Protein AF-A0A9W6FQH2-F1 (afdb_monomer)

Foldseek 3Di:
DDDDDDPDVDDDFDKDDDDPVVVVVLVVLLCVLVVVVQDLLDLVSLLVLLCVLLVVQVVDDPVPRDDCL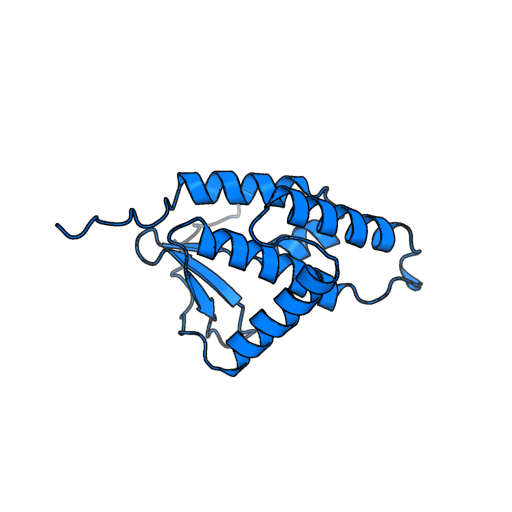SVLSSSLSSLLVNLVVFFQWDWIWGDDDPDIAIWTADPVVRDIDRSSVVSVVCSVVSHRSVVSVVVSVVRCVVTPHDPPPPDD

Mean predicted aligned error: 6.66 Å

Sequence (152 aa):
MPLFGNRSRSALPPLAELVEQEREWIDAHLDLVEGTGTDVADADQVRGLYEHWAGRWKRINPPERSDPRTRINALGVALGEHLVRCTSLEWRITTDEYRPELVVINPRSRTMLSPVQLVEQNWLAEKPGTFITEVVEVERARNPAKGRRGRP

Organism: NCBI:txid88374

InterPro domains:
  IPR024266 Domain of unknown function DUF3806 [PF12713] (64-129)

Structure (mmCIF, N/CA/C/O backbone):
data_AF-A0A9W6FQH2-F1
#
_entry.id   AF-A0A9W6FQH2-F1
#
loop_
_atom_site.group_PDB
_atom_site.id
_atom_site.type_symbol
_atom_site.label_atom_id
_atom_site.label_alt_id
_atom_site.label_comp_id
_atom_site.label_asym_id
_atom_site.label_entity_id
_atom_site.label_seq_id
_atom_site.pdbx_PDB_ins_code
_atom_site.Cartn_x
_atom_site.Cartn_y
_atom_site.Cartn_z
_atom_site.occupancy
_atom_site.B_iso_or_equiv
_atom_site.auth_seq_id
_atom_site.auth_comp_id
_atom_site.auth_asym_id
_atom_site.auth_atom_id
_atom_site.pdbx_PDB_model_num
ATOM 1 N N . MET A 1 1 ? 27.554 17.577 22.861 1.00 33.62 1 MET A N 1
ATOM 2 C CA . MET A 1 1 ? 26.268 18.306 22.885 1.00 33.62 1 MET A CA 1
ATOM 3 C C . MET A 1 1 ? 25.205 17.432 22.246 1.00 33.62 1 MET A C 1
ATOM 5 O O . MET A 1 1 ? 25.407 17.081 21.091 1.00 33.62 1 MET A O 1
ATOM 9 N N . PRO A 1 2 ? 24.118 17.048 22.932 1.00 35.09 2 PRO A N 1
ATOM 10 C CA . PRO A 1 2 ? 22.999 16.410 22.262 1.00 35.09 2 PRO A CA 1
ATOM 11 C C . PRO A 1 2 ? 21.971 17.482 21.882 1.00 35.09 2 PRO A C 1
ATOM 13 O O . PRO A 1 2 ? 21.280 18.037 22.731 1.00 35.09 2 PRO A O 1
ATOM 16 N N . LEU A 1 3 ? 21.895 17.785 20.589 1.00 42.38 3 LEU A N 1
ATOM 17 C CA . LEU A 1 3 ? 20.677 18.298 19.971 1.00 42.38 3 LEU A CA 1
ATOM 18 C C . LEU A 1 3 ? 19.829 17.066 19.675 1.00 42.38 3 LEU A C 1
ATOM 20 O O . LEU A 1 3 ? 20.344 16.163 19.038 1.00 42.38 3 LEU A O 1
ATOM 24 N N . PHE A 1 4 ? 18.619 16.990 20.219 1.00 44.34 4 PHE A N 1
ATOM 25 C CA . PHE A 1 4 ? 17.384 16.508 19.582 1.00 44.34 4 PHE A CA 1
ATOM 26 C C . PHE A 1 4 ? 16.336 16.423 20.688 1.00 44.34 4 PHE A C 1
ATOM 28 O O . PHE A 1 4 ? 16.260 15.469 21.463 1.00 44.34 4 PHE A O 1
ATOM 35 N N . GLY A 1 5 ? 15.583 17.516 20.791 1.00 34.38 5 GLY A N 1
ATOM 36 C CA . GLY A 1 5 ? 14.480 17.664 21.714 1.00 34.38 5 GLY A CA 1
ATOM 37 C C . GLY A 1 5 ? 13.376 16.649 21.444 1.00 34.38 5 GLY A C 1
ATOM 38 O O . GLY A 1 5 ? 13.096 16.278 20.307 1.00 34.38 5 GLY A O 1
ATOM 39 N N . ASN A 1 6 ? 12.772 16.215 22.545 1.00 33.16 6 ASN A N 1
ATOM 40 C CA . ASN A 1 6 ? 11.340 16.015 22.709 1.00 33.16 6 ASN A CA 1
ATOM 41 C C . ASN A 1 6 ? 10.569 15.756 21.401 1.00 33.16 6 ASN A C 1
ATOM 43 O O . ASN A 1 6 ? 10.039 16.674 20.775 1.00 33.16 6 ASN A O 1
ATOM 47 N N . ARG A 1 7 ? 10.428 14.477 21.030 1.00 40.62 7 ARG A N 1
ATOM 48 C CA . ARG A 1 7 ? 9.302 14.049 20.195 1.00 40.62 7 ARG A CA 1
ATOM 49 C C . ARG A 1 7 ? 8.029 14.274 21.010 1.00 40.62 7 ARG A C 1
ATOM 51 O O . ARG A 1 7 ? 7.564 13.372 21.705 1.00 40.62 7 ARG A O 1
ATOM 58 N N . SER A 1 8 ? 7.493 15.496 20.966 1.00 46.47 8 SER A N 1
ATOM 59 C CA . SER A 1 8 ? 6.090 15.745 21.284 1.00 46.47 8 SER A CA 1
ATOM 60 C C . SER A 1 8 ? 5.286 14.672 20.563 1.00 46.47 8 SER A C 1
ATOM 62 O O . SER A 1 8 ? 5.528 14.416 19.383 1.00 46.47 8 SER A O 1
ATOM 64 N N . ARG A 1 9 ? 4.384 13.996 21.282 1.00 47.72 9 ARG A N 1
ATOM 65 C CA . ARG A 1 9 ? 3.404 13.094 20.673 1.00 47.72 9 ARG A CA 1
ATOM 66 C C . ARG A 1 9 ? 2.621 13.942 19.679 1.00 47.72 9 ARG A C 1
ATOM 68 O O . ARG A 1 9 ? 1.709 14.649 20.100 1.00 47.72 9 ARG A O 1
ATOM 75 N N . SER A 1 10 ? 3.041 13.969 18.416 1.00 55.78 10 SER A N 1
ATOM 76 C CA . SER A 1 10 ? 2.355 14.769 17.413 1.00 55.78 10 SER A CA 1
ATOM 77 C C . SER A 1 10 ? 0.920 14.276 17.400 1.00 55.78 10 SER A C 1
ATOM 79 O O . SER A 1 10 ? 0.678 13.071 17.279 1.00 55.78 10 SER A O 1
ATOM 81 N N . ALA A 1 11 ? -0.026 15.185 17.625 1.00 69.75 11 ALA A N 1
ATOM 82 C CA . ALA A 1 11 ? -1.418 14.869 17.386 1.00 69.75 11 ALA A CA 1
ATOM 83 C C . ALA A 1 11 ? -1.529 14.348 15.946 1.00 69.75 11 ALA A C 1
ATOM 85 O O . ALA A 1 11 ? -0.790 14.798 15.065 1.00 69.75 11 ALA A O 1
ATOM 86 N N . LEU A 1 12 ? -2.402 13.361 15.730 1.00 74.06 12 LEU A N 1
ATOM 87 C CA . LEU A 1 12 ? -2.745 12.948 14.371 1.00 74.06 12 LEU A CA 1
ATOM 88 C C . LEU A 1 12 ? -3.170 14.201 13.591 1.00 74.06 12 LEU A C 1
ATOM 90 O O . LEU A 1 12 ? -3.859 15.042 14.184 1.00 74.06 12 LEU A O 1
ATOM 94 N N . PRO A 1 13 ? -2.766 14.341 12.316 1.00 83.19 13 PRO A N 1
ATOM 95 C CA . PRO A 1 13 ? -3.258 15.435 11.493 1.00 83.19 13 PRO A CA 1
ATOM 96 C C . PRO A 1 13 ? -4.793 15.390 11.444 1.00 83.19 13 PRO A C 1
ATOM 98 O O . PRO A 1 13 ? -5.380 14.327 11.675 1.00 83.19 13 PRO A O 1
ATOM 101 N N . PRO A 1 14 ? -5.465 16.513 11.159 1.00 87.75 14 PRO A N 1
ATOM 102 C CA . PRO A 1 14 ? -6.887 16.498 10.856 1.00 87.75 14 PRO A CA 1
ATOM 103 C C . PRO A 1 14 ? -7.188 15.494 9.732 1.00 87.75 14 PRO A C 1
ATOM 105 O O . PRO A 1 14 ? -6.464 15.429 8.736 1.00 87.75 14 PRO A O 1
ATOM 108 N N . LEU A 1 15 ? -8.227 14.679 9.929 1.00 91.12 15 LEU A N 1
ATOM 109 C CA . LEU A 1 15 ? -8.634 13.617 9.011 1.00 91.12 15 LEU A CA 1
ATOM 110 C C . LEU A 1 15 ? -10.072 13.845 8.563 1.00 91.12 15 LEU A C 1
ATOM 112 O O . LEU A 1 15 ? -10.927 14.185 9.383 1.00 91.12 15 LEU A O 1
ATOM 116 N N . ALA A 1 16 ? -10.338 13.573 7.291 1.00 92.69 16 ALA A N 1
ATOM 117 C CA . ALA A 1 16 ? -11.676 13.531 6.726 1.00 92.69 16 ALA A CA 1
ATOM 118 C C . ALA A 1 16 ? -12.001 12.142 6.166 1.00 92.69 16 ALA A C 1
ATOM 120 O O . ALA A 1 16 ? -11.118 11.337 5.851 1.00 92.69 16 ALA A O 1
ATOM 121 N N . GLU A 1 17 ? -13.300 11.867 6.071 1.00 95.00 17 GLU A N 1
ATOM 122 C CA . GLU A 1 17 ? -13.823 10.746 5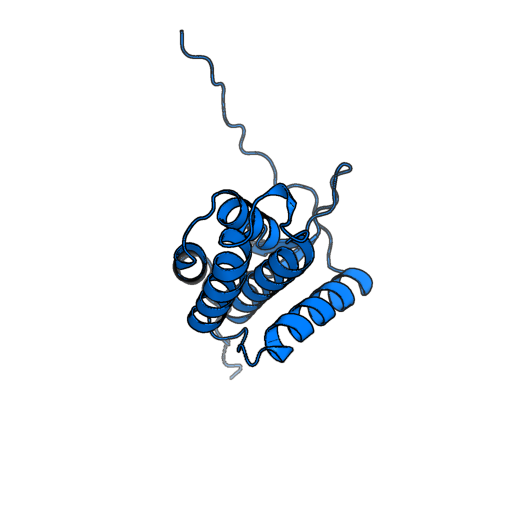.294 1.00 95.00 17 GLU A CA 1
ATOM 123 C C . GLU A 1 17 ? -13.507 10.940 3.806 1.00 95.00 17 GLU A C 1
ATOM 125 O O . GLU A 1 17 ? -13.407 12.072 3.334 1.00 95.00 17 GLU A O 1
ATOM 130 N N . LEU A 1 18 ? -13.384 9.833 3.070 1.00 95.62 18 LEU A N 1
ATOM 131 C CA . LEU A 1 18 ? -13.218 9.891 1.619 1.00 95.62 18 LEU A CA 1
ATOM 132 C C . LEU A 1 18 ? -14.505 10.368 0.945 1.00 95.62 18 LEU A C 1
ATOM 134 O O . LEU A 1 18 ? -15.576 9.787 1.193 1.00 95.62 18 LEU A O 1
ATOM 138 N N . VAL A 1 19 ? -14.382 11.355 0.057 1.00 95.06 19 VAL A N 1
ATOM 139 C CA . VAL A 1 19 ? -15.436 11.739 -0.882 1.00 95.06 19 VAL A CA 1
ATOM 140 C C . VAL A 1 19 ? -15.334 10.905 -2.162 1.00 95.06 19 VAL A C 1
ATOM 142 O O . VAL A 1 19 ? -14.460 10.048 -2.299 1.00 95.06 19 VAL A O 1
ATOM 145 N N . GLU A 1 20 ? -16.271 11.112 -3.088 1.00 96.38 20 GLU A N 1
ATOM 146 C CA . GLU A 1 20 ? -16.361 10.324 -4.324 1.00 96.38 20 GLU A CA 1
ATOM 147 C C . GLU A 1 20 ? -15.059 10.361 -5.129 1.00 96.38 20 GLU A C 1
ATOM 149 O O . GLU A 1 20 ? -14.564 9.326 -5.556 1.00 96.38 20 GLU A O 1
ATOM 154 N N . GLN A 1 21 ? -14.439 11.538 -5.235 1.00 94.38 21 GLN A N 1
ATOM 155 C CA . GLN A 1 21 ? -13.204 11.715 -5.990 1.00 94.38 21 GLN A CA 1
ATOM 156 C C . GLN A 1 21 ? -12.049 10.844 -5.468 1.00 94.38 21 GLN A C 1
ATOM 158 O O . GLN A 1 21 ? -11.309 10.276 -6.271 1.00 94.38 21 GLN A O 1
ATOM 163 N N . GLU A 1 22 ? -11.865 10.710 -4.147 1.00 95.75 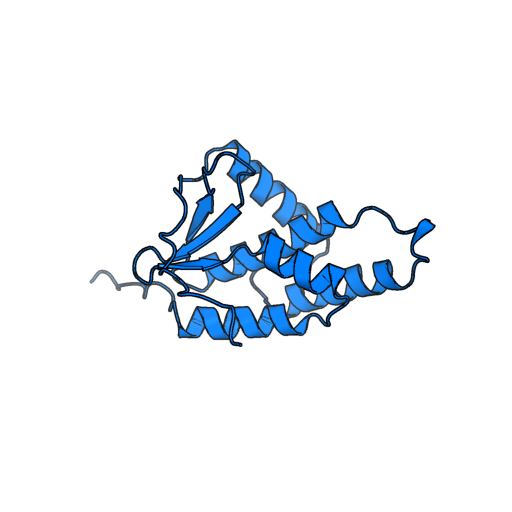22 GLU A N 1
ATOM 164 C CA . GLU A 1 22 ? -10.811 9.830 -3.626 1.00 95.75 22 GLU A CA 1
ATOM 165 C C . GLU A 1 22 ? -11.145 8.352 -3.821 1.00 95.75 22 GLU A C 1
ATOM 167 O O . GLU A 1 22 ? -10.232 7.548 -3.999 1.00 95.75 22 GLU A O 1
ATOM 172 N N . ARG A 1 23 ? -12.432 7.987 -3.799 1.00 97.81 23 ARG A N 1
ATOM 173 C CA . ARG A 1 23 ? -12.875 6.608 -4.055 1.00 97.81 23 ARG A CA 1
ATOM 174 C C . ARG A 1 23 ? -12.631 6.223 -5.506 1.00 97.81 23 ARG A C 1
ATOM 176 O O . ARG A 1 23 ? -11.954 5.233 -5.741 1.00 97.81 23 ARG A O 1
ATOM 183 N N . GLU A 1 24 ? -13.050 7.061 -6.450 1.00 97.81 24 GLU A N 1
ATOM 184 C CA . GLU A 1 24 ? -12.770 6.877 -7.879 1.00 97.81 24 GLU A CA 1
ATOM 185 C C . GLU A 1 24 ? -11.261 6.790 -8.149 1.00 97.81 24 GLU A C 1
ATOM 187 O O . GLU A 1 24 ? -10.805 5.980 -8.957 1.00 97.81 24 GLU A O 1
ATOM 192 N N . TRP A 1 25 ? -10.458 7.602 -7.453 1.00 96.94 25 TRP A N 1
ATOM 193 C CA . TRP A 1 25 ? -9.003 7.544 -7.570 1.00 96.94 25 TRP A CA 1
ATOM 194 C C . TRP A 1 25 ? -8.426 6.228 -7.035 1.00 96.94 25 TRP A C 1
ATOM 196 O O . TRP A 1 25 ? -7.524 5.674 -7.666 1.00 96.94 25 TRP A O 1
ATOM 206 N N . ILE A 1 26 ? -8.926 5.722 -5.901 1.00 98.31 26 ILE A N 1
ATOM 207 C CA . ILE A 1 26 ? -8.556 4.404 -5.363 1.00 98.31 26 ILE A CA 1
ATOM 208 C C . ILE A 1 26 ? -8.934 3.312 -6.365 1.00 98.31 26 ILE A C 1
ATOM 210 O O . ILE A 1 26 ? -8.063 2.533 -6.751 1.00 98.31 26 ILE A O 1
ATOM 214 N N . ASP A 1 27 ? -10.178 3.300 -6.836 1.00 98.44 27 ASP A N 1
ATOM 215 C CA . ASP A 1 27 ? -10.700 2.280 -7.748 1.00 98.44 27 ASP A CA 1
ATOM 216 C C . ASP A 1 27 ? -9.893 2.239 -9.051 1.00 98.44 27 ASP A C 1
ATOM 218 O O . ASP A 1 27 ? -9.411 1.181 -9.449 1.00 98.44 27 ASP A O 1
ATOM 222 N N . ALA A 1 28 ? -9.591 3.398 -9.646 1.00 98.38 28 ALA A N 1
ATOM 223 C CA . ALA A 1 28 ? -8.762 3.471 -10.850 1.00 98.38 28 ALA A CA 1
ATOM 224 C C . ALA A 1 28 ? -7.346 2.893 -10.650 1.00 98.38 28 ALA A C 1
ATOM 226 O O . ALA A 1 28 ? -6.754 2.338 -11.576 1.00 98.38 28 ALA A O 1
ATOM 227 N N . HIS A 1 29 ? -6.769 3.026 -9.453 1.00 98.69 29 HIS A N 1
ATOM 228 C CA . HIS A 1 29 ? -5.456 2.458 -9.139 1.00 98.69 29 HIS A CA 1
ATOM 229 C C . HIS A 1 29 ? -5.523 0.961 -8.818 1.00 98.69 29 HIS A C 1
ATOM 231 O O . HIS A 1 29 ? -4.578 0.240 -9.147 1.00 98.69 29 HIS A O 1
ATOM 237 N N . LEU A 1 30 ? -6.620 0.491 -8.220 1.00 98.69 30 LEU A N 1
ATOM 238 C CA . LEU A 1 30 ? -6.885 -0.936 -8.042 1.00 98.69 30 LEU A CA 1
ATOM 239 C C . LEU A 1 30 ? -7.068 -1.624 -9.397 1.00 98.69 30 LEU A C 1
ATOM 241 O O . LEU A 1 30 ? -6.397 -2.624 -9.641 1.00 98.69 30 LEU A O 1
ATOM 245 N N . ASP A 1 31 ? -7.829 -1.029 -10.317 1.00 98.50 31 ASP A N 1
ATOM 246 C CA . ASP A 1 31 ? -8.010 -1.530 -11.686 1.00 98.50 31 ASP A CA 1
ATOM 247 C C . ASP A 1 31 ? -6.671 -1.692 -12.425 1.00 98.50 31 ASP A C 1
ATOM 249 O O . ASP A 1 31 ? -6.454 -2.668 -13.146 1.00 98.50 31 ASP A O 1
ATOM 253 N N . LEU A 1 32 ? -5.725 -0.762 -12.227 1.00 98.25 32 LEU A N 1
ATOM 254 C CA . LEU A 1 32 ? -4.377 -0.871 -12.799 1.00 98.25 32 LEU A CA 1
ATOM 255 C C . LEU A 1 32 ? -3.601 -2.078 -12.259 1.00 98.25 32 LEU A C 1
ATOM 257 O O . LEU A 1 32 ? -2.825 -2.681 -13.002 1.00 98.25 32 LEU A O 1
ATOM 261 N N . VAL A 1 33 ? -3.765 -2.409 -10.976 1.00 98.62 33 VAL A N 1
ATOM 262 C CA . VAL A 1 33 ? -3.112 -3.565 -10.348 1.00 98.62 33 VAL A CA 1
ATOM 263 C C . VAL A 1 33 ? -3.793 -4.857 -10.781 1.00 98.62 33 VAL A C 1
ATOM 265 O O . VAL A 1 33 ? -3.119 -5.769 -11.265 1.00 98.62 33 VAL A O 1
ATOM 268 N N . GLU A 1 34 ? -5.116 -4.924 -10.688 1.00 97.88 34 GLU A N 1
ATOM 269 C CA . GLU A 1 34 ? -5.911 -6.097 -11.060 1.00 97.88 34 GLU A CA 1
ATOM 270 C C . GLU A 1 34 ? -5.802 -6.404 -12.561 1.00 97.88 34 GLU A C 1
ATOM 272 O O . GLU A 1 34 ? -5.702 -7.567 -12.952 1.00 97.88 34 GLU A O 1
ATOM 277 N N . GLY A 1 35 ? -5.666 -5.379 -13.410 1.00 98.12 35 GLY A N 1
ATOM 278 C CA . GLY A 1 35 ? -5.381 -5.522 -14.840 1.00 98.12 35 GLY A CA 1
ATOM 279 C C . GLY A 1 35 ? -4.051 -6.221 -15.161 1.00 98.12 35 GLY A C 1
ATOM 280 O O . GLY A 1 35 ? -3.841 -6.650 -16.296 1.00 98.12 35 GLY A O 1
ATOM 281 N N . THR A 1 36 ? -3.156 -6.388 -14.178 1.00 97.94 36 THR A N 1
ATOM 282 C CA . THR A 1 36 ? -1.946 -7.222 -14.312 1.00 97.94 36 THR A CA 1
ATOM 283 C C . THR A 1 36 ? -2.160 -8.693 -13.953 1.00 97.94 36 THR A C 1
ATOM 285 O O . THR A 1 36 ? -1.229 -9.488 -14.085 1.00 97.94 36 THR A O 1
ATOM 288 N N . GLY A 1 37 ? -3.362 -9.061 -13.500 1.00 98.31 37 GLY A N 1
ATOM 289 C CA . GLY A 1 37 ? -3.678 -10.376 -12.941 1.00 98.31 37 GLY A CA 1
ATOM 290 C C . GLY A 1 37 ? -3.239 -10.554 -11.483 1.00 98.31 37 GLY A C 1
ATOM 291 O O . GLY A 1 37 ? -3.222 -11.681 -11.000 1.00 98.31 37 GLY A O 1
ATOM 292 N N . THR A 1 38 ? -2.863 -9.468 -10.800 1.00 98.56 38 THR A N 1
ATOM 293 C CA . THR A 1 38 ? -2.470 -9.471 -9.383 1.00 98.56 38 THR A CA 1
ATOM 294 C C . THR A 1 38 ? -3.711 -9.400 -8.498 1.00 98.56 38 THR A C 1
ATOM 296 O O . THR A 1 38 ? -4.478 -8.445 -8.605 1.00 98.56 38 THR A O 1
ATOM 299 N N . ASP A 1 39 ? -3.886 -10.363 -7.591 1.00 98.25 39 ASP A N 1
ATOM 300 C CA . ASP A 1 39 ? -4.928 -10.307 -6.562 1.00 98.25 39 ASP A CA 1
ATOM 301 C C . ASP A 1 39 ? -4.501 -9.394 -5.401 1.00 98.25 39 ASP A C 1
ATOM 303 O O . ASP A 1 39 ? -3.572 -9.694 -4.651 1.00 98.25 39 ASP A O 1
ATOM 307 N N . VAL A 1 40 ? -5.214 -8.281 -5.214 1.00 97.81 40 VAL A N 1
ATOM 308 C CA . VAL A 1 40 ? -4.975 -7.324 -4.120 1.00 97.81 40 VAL A CA 1
ATOM 309 C C . VAL A 1 40 ? -5.231 -7.951 -2.740 1.00 97.81 40 VAL A C 1
ATOM 311 O O . VAL A 1 40 ? -4.660 -7.524 -1.734 1.00 97.81 40 VAL A O 1
ATOM 314 N N . ALA A 1 41 ? -6.050 -9.002 -2.651 1.00 97.19 41 ALA A N 1
ATOM 315 C CA . ALA A 1 41 ? -6.263 -9.740 -1.408 1.00 97.19 41 ALA A CA 1
ATOM 316 C C . ALA A 1 41 ? -5.079 -10.651 -1.021 1.00 97.19 41 ALA A C 1
ATOM 318 O O . ALA A 1 41 ? -5.088 -11.198 0.084 1.00 97.19 41 ALA A O 1
ATOM 319 N N . ASP A 1 42 ? -4.044 -10.761 -1.859 1.00 98.19 42 ASP A N 1
ATOM 320 C CA . ASP A 1 42 ? -2.842 -11.561 -1.626 1.00 98.19 42 ASP A CA 1
ATOM 321 C C . ASP A 1 42 ? -1.587 -10.669 -1.538 1.00 98.19 42 ASP A C 1
ATOM 323 O O . ASP A 1 42 ? -1.078 -10.138 -2.528 1.00 98.19 42 ASP A O 1
ATOM 327 N N . ALA A 1 43 ? -1.054 -10.510 -0.322 1.00 98.19 43 ALA A N 1
ATOM 328 C CA . ALA A 1 43 ? 0.107 -9.658 -0.072 1.00 98.19 43 ALA A CA 1
ATOM 329 C C . ALA A 1 43 ? 1.382 -10.146 -0.785 1.00 98.19 43 ALA A C 1
ATOM 331 O O . ALA A 1 43 ? 2.223 -9.322 -1.157 1.00 98.19 43 ALA A O 1
ATOM 332 N N . ASP A 1 44 ? 1.536 -11.456 -1.008 1.00 98.62 44 ASP A N 1
ATOM 333 C CA . ASP A 1 44 ? 2.683 -11.999 -1.736 1.00 98.62 44 ASP A CA 1
ATOM 334 C C . ASP A 1 44 ? 2.611 -11.642 -3.228 1.00 98.62 44 ASP A C 1
ATOM 336 O O . ASP A 1 44 ? 3.646 -11.364 -3.842 1.00 98.62 44 ASP A O 1
ATOM 340 N N . GLN A 1 45 ? 1.408 -11.573 -3.806 1.00 98.75 45 GLN A N 1
ATOM 341 C CA . GLN A 1 45 ? 1.225 -11.122 -5.189 1.00 98.75 45 GLN A CA 1
ATOM 342 C C . GLN A 1 45 ? 1.477 -9.620 -5.338 1.00 98.75 45 GLN A C 1
ATOM 344 O O . GLN A 1 45 ? 2.196 -9.213 -6.253 1.00 98.75 45 GLN A O 1
ATOM 349 N N . VAL A 1 46 ? 0.992 -8.794 -4.402 1.00 98.75 46 VAL A N 1
ATOM 350 C CA . VAL A 1 46 ? 1.306 -7.352 -4.381 1.00 98.75 46 VAL A CA 1
ATOM 351 C C . VAL A 1 46 ? 2.819 -7.125 -4.239 1.00 98.75 46 VAL A C 1
ATOM 353 O O . VAL A 1 46 ? 3.391 -6.296 -4.956 1.00 98.75 46 VAL A O 1
ATOM 356 N N . ARG A 1 47 ? 3.504 -7.908 -3.388 1.00 98.75 47 ARG A N 1
ATOM 357 C CA . ARG A 1 47 ? 4.975 -7.915 -3.308 1.00 98.75 47 ARG A CA 1
ATOM 358 C C . ARG A 1 47 ? 5.610 -8.273 -4.650 1.00 98.75 47 ARG A C 1
ATOM 360 O O . ARG A 1 47 ? 6.510 -7.565 -5.102 1.00 98.75 47 ARG A O 1
ATOM 367 N N . GLY A 1 48 ? 5.156 -9.352 -5.284 1.00 98.75 48 GLY A N 1
ATOM 368 C CA . GLY A 1 48 ? 5.668 -9.801 -6.578 1.00 98.75 48 GLY A CA 1
ATOM 369 C C . GLY A 1 48 ? 5.530 -8.732 -7.666 1.00 98.75 48 GLY A C 1
ATOM 370 O O . GLY A 1 48 ? 6.469 -8.504 -8.435 1.00 98.75 48 GLY A O 1
ATOM 371 N N . LEU A 1 49 ? 4.405 -8.011 -7.687 1.00 98.75 49 LEU A N 1
ATOM 372 C CA . LEU A 1 49 ? 4.185 -6.902 -8.612 1.00 98.75 49 LEU A CA 1
ATOM 373 C C . LEU A 1 49 ? 5.139 -5.730 -8.346 1.00 98.75 49 LEU A C 1
ATOM 375 O O . LEU A 1 49 ? 5.738 -5.209 -9.292 1.00 98.75 49 LEU A O 1
ATOM 379 N N . TYR A 1 50 ? 5.338 -5.352 -7.076 1.00 98.81 50 TYR A N 1
ATOM 380 C CA . TYR A 1 50 ? 6.336 -4.346 -6.695 1.00 98.81 50 TYR A CA 1
ATOM 381 C C . TYR A 1 50 ? 7.725 -4.738 -7.203 1.00 98.81 50 TYR A C 1
ATOM 383 O O . TYR A 1 50 ? 8.381 -3.949 -7.884 1.00 98.81 50 TYR A O 1
ATOM 391 N N . GLU A 1 51 ? 8.165 -5.969 -6.938 1.00 98.62 51 GLU A N 1
ATOM 392 C CA . GLU A 1 51 ? 9.488 -6.444 -7.351 1.00 98.62 51 GLU A CA 1
ATOM 393 C C . GLU A 1 51 ? 9.641 -6.469 -8.871 1.00 98.62 51 GLU A C 1
ATOM 395 O O . GLU A 1 51 ? 10.691 -6.088 -9.401 1.00 98.62 51 GLU A O 1
ATOM 400 N N . HIS A 1 52 ? 8.584 -6.853 -9.588 1.00 98.38 52 HIS A N 1
ATOM 401 C CA . HIS A 1 52 ? 8.567 -6.832 -11.042 1.00 98.38 52 HIS A CA 1
ATOM 402 C C . HIS A 1 52 ? 8.711 -5.406 -11.589 1.00 98.38 52 HIS A C 1
ATOM 404 O O . HIS A 1 52 ? 9.608 -5.133 -12.396 1.00 98.38 52 HIS A O 1
ATOM 410 N N . TRP A 1 53 ? 7.856 -4.479 -11.155 1.00 98.25 53 TRP A N 1
ATOM 411 C CA . TRP A 1 53 ? 7.856 -3.105 -11.652 1.00 98.25 53 TRP A CA 1
ATOM 412 C C . TRP A 1 53 ? 9.107 -2.330 -11.229 1.00 98.25 53 TRP A C 1
ATOM 414 O O . TRP A 1 53 ? 9.769 -1.744 -12.092 1.00 98.25 53 TRP A O 1
ATOM 424 N N . ALA A 1 54 ? 9.482 -2.371 -9.947 1.00 97.44 54 ALA A N 1
ATOM 425 C CA . ALA A 1 54 ? 10.691 -1.719 -9.439 1.00 97.44 54 ALA A CA 1
ATOM 426 C C . ALA A 1 54 ? 11.946 -2.329 -10.077 1.00 97.44 54 ALA A C 1
ATOM 428 O O . ALA A 1 54 ? 12.865 -1.617 -10.488 1.00 97.44 54 ALA A O 1
ATOM 429 N N . GLY A 1 55 ? 11.960 -3.655 -10.248 1.00 96.56 55 GLY A N 1
ATOM 430 C CA . GLY A 1 55 ? 13.040 -4.387 -10.897 1.00 96.56 55 GLY A CA 1
ATOM 431 C C . GLY A 1 55 ? 13.248 -4.003 -12.360 1.00 96.56 55 GLY A C 1
ATOM 432 O O . GLY A 1 55 ? 14.393 -3.931 -12.805 1.00 96.56 55 GLY A O 1
ATOM 433 N N . ARG A 1 56 ? 12.176 -3.733 -13.116 1.00 95.88 56 ARG A N 1
ATOM 434 C CA . ARG A 1 56 ? 12.281 -3.211 -14.489 1.00 95.88 56 ARG A CA 1
ATOM 435 C C . ARG A 1 56 ? 12.727 -1.756 -14.510 1.00 95.88 56 ARG A C 1
ATOM 437 O O . ARG A 1 56 ? 13.588 -1.409 -15.311 1.00 95.88 56 ARG A O 1
ATOM 444 N N . TRP A 1 57 ? 12.172 -0.930 -13.628 1.00 95.50 57 TRP A N 1
ATOM 445 C CA . TRP A 1 57 ? 12.479 0.496 -13.562 1.00 95.50 57 TRP A CA 1
ATOM 446 C C . TRP A 1 57 ? 13.951 0.760 -13.220 1.00 95.50 57 TRP A C 1
ATOM 448 O O . TRP A 1 57 ? 14.606 1.541 -13.906 1.00 95.50 57 TRP A O 1
ATOM 458 N N . LYS A 1 58 ? 14.516 0.045 -12.237 1.00 93.00 58 LYS A N 1
ATOM 459 C CA . LYS A 1 58 ? 15.913 0.243 -11.810 1.00 93.00 58 LYS A CA 1
ATOM 460 C C . LYS A 1 58 ? 16.959 -0.155 -12.858 1.00 93.00 58 LYS A C 1
ATOM 462 O O . LYS A 1 58 ? 18.066 0.372 -12.839 1.00 93.00 58 LYS A O 1
ATOM 467 N N . ARG A 1 59 ? 16.613 -1.064 -13.780 1.00 94.19 59 ARG A N 1
ATOM 468 C CA . ARG A 1 59 ? 17.499 -1.487 -14.883 1.00 94.19 59 ARG A CA 1
ATOM 469 C C . ARG A 1 59 ? 17.649 -0.427 -15.974 1.00 94.19 59 ARG A C 1
ATOM 471 O O . ARG A 1 59 ? 18.560 -0.541 -16.784 1.00 94.19 59 ARG A O 1
ATOM 478 N N . ILE A 1 60 ? 16.760 0.564 -16.016 1.00 92.81 60 ILE A N 1
ATOM 479 C CA . ILE A 1 60 ? 16.847 1.685 -16.954 1.00 92.81 60 ILE A CA 1
ATOM 480 C C . ILE A 1 60 ? 17.827 2.715 -16.383 1.00 92.81 60 ILE A C 1
ATOM 482 O O . ILE A 1 60 ? 17.821 2.981 -15.176 1.00 92.81 60 ILE A O 1
ATOM 486 N N . ASN A 1 61 ? 18.661 3.307 -17.239 1.00 90.12 61 ASN A N 1
ATOM 487 C CA . ASN A 1 61 ? 19.589 4.361 -16.831 1.00 90.12 61 ASN A CA 1
ATOM 488 C C . ASN A 1 61 ? 18.821 5.559 -16.248 1.00 90.12 61 ASN A C 1
ATOM 490 O O . ASN A 1 61 ? 17.811 5.948 -16.833 1.00 90.12 61 ASN A O 1
ATOM 494 N N . PRO A 1 62 ? 19.275 6.188 -15.143 1.00 88.56 62 PRO A N 1
ATOM 495 C CA . PRO A 1 62 ? 18.516 7.245 -14.468 1.00 88.56 62 PRO A CA 1
ATOM 496 C C . PRO A 1 62 ? 17.964 8.368 -15.370 1.00 88.56 62 PRO A C 1
ATOM 498 O O . PRO A 1 62 ? 16.801 8.716 -15.180 1.00 88.56 62 PRO A O 1
ATOM 501 N N . PRO A 1 63 ? 18.700 8.888 -16.377 1.00 90.44 63 PRO A N 1
ATOM 502 C CA . PRO A 1 63 ? 18.185 9.925 -17.283 1.00 90.44 63 PRO A CA 1
ATOM 503 C C . PRO A 1 63 ? 17.028 9.474 -18.191 1.00 90.44 63 PRO A C 1
ATOM 505 O O . PRO A 1 63 ? 16.288 10.309 -18.698 1.00 90.44 63 PRO A O 1
ATOM 508 N N . GLU A 1 64 ? 16.880 8.167 -18.408 1.00 92.19 64 GLU A N 1
ATOM 509 C CA . GLU A 1 64 ? 15.886 7.557 -19.305 1.00 92.19 64 GLU A CA 1
ATOM 510 C C . GLU A 1 64 ? 14.716 6.924 -18.531 1.00 92.19 64 GLU A C 1
ATOM 512 O O . GLU A 1 64 ? 13.765 6.411 -19.127 1.00 92.19 64 GLU A O 1
ATOM 517 N N . ARG A 1 65 ? 14.774 6.920 -17.192 1.00 92.06 65 ARG A N 1
ATOM 518 C CA . ARG A 1 65 ? 13.730 6.337 -16.345 1.00 92.06 65 ARG A CA 1
ATOM 519 C C . ARG A 1 65 ? 12.431 7.130 -16.505 1.00 92.06 65 ARG A C 1
ATOM 521 O O . ARG A 1 65 ? 12.376 8.324 -16.234 1.00 92.06 65 ARG A O 1
ATOM 528 N N . SER A 1 66 ? 11.352 6.435 -16.866 1.00 92.12 66 SER A N 1
ATOM 529 C CA . SER A 1 66 ? 9.992 6.990 -16.797 1.00 92.12 66 SER A CA 1
ATOM 530 C C . SER A 1 66 ? 9.646 7.401 -15.359 1.00 92.12 66 SER A C 1
ATOM 532 O O . SER A 1 66 ? 10.034 6.671 -14.439 1.00 92.12 66 SER A O 1
ATOM 534 N N . ASP A 1 67 ? 8.837 8.449 -15.168 1.00 94.81 67 ASP A N 1
ATOM 535 C CA . ASP A 1 67 ? 8.247 8.790 -13.859 1.00 94.81 67 ASP A CA 1
ATOM 536 C C . ASP A 1 67 ? 7.548 7.543 -13.256 1.00 94.81 67 ASP A C 1
ATOM 538 O O . ASP A 1 67 ? 6.635 6.990 -13.882 1.00 94.81 67 ASP A O 1
ATOM 542 N N . PRO A 1 68 ? 7.988 7.028 -12.088 1.00 96.50 68 PRO A N 1
ATOM 543 C CA . PRO A 1 68 ? 7.401 5.838 -11.479 1.00 96.50 68 PRO A CA 1
ATOM 544 C C . PRO A 1 68 ? 6.089 6.116 -10.733 1.00 96.50 68 PRO A C 1
ATOM 546 O O . PRO A 1 68 ? 5.452 5.165 -10.280 1.00 96.50 68 PRO A O 1
ATOM 549 N N . ARG A 1 69 ? 5.670 7.379 -10.594 1.00 96.69 69 ARG A N 1
ATOM 550 C CA . ARG A 1 69 ? 4.607 7.801 -9.673 1.00 96.69 69 ARG A CA 1
ATOM 551 C C . ARG A 1 69 ? 3.287 7.053 -9.828 1.00 96.69 69 ARG A C 1
ATOM 553 O O . ARG A 1 69 ? 2.742 6.609 -8.828 1.00 96.69 69 ARG A O 1
ATOM 560 N N . THR A 1 70 ? 2.802 6.822 -11.049 1.00 97.56 70 THR A N 1
ATOM 561 C CA . THR A 1 70 ? 1.568 6.037 -11.259 1.00 97.56 70 THR A CA 1
ATOM 562 C C . THR A 1 70 ? 1.693 4.611 -10.711 1.00 97.56 70 THR A C 1
ATOM 564 O O . THR A 1 70 ? 0.760 4.105 -10.097 1.00 97.56 70 THR A O 1
ATOM 567 N N . ARG A 1 71 ? 2.859 3.969 -10.874 1.00 98.19 71 ARG A N 1
ATOM 568 C CA . ARG A 1 71 ? 3.110 2.609 -10.363 1.00 98.19 71 ARG A CA 1
ATOM 569 C C . ARG A 1 71 ? 3.222 2.595 -8.841 1.00 98.19 71 ARG A C 1
ATOM 571 O O . ARG A 1 71 ? 2.679 1.702 -8.203 1.00 98.19 71 ARG A O 1
ATOM 578 N N . ILE A 1 72 ? 3.904 3.591 -8.273 1.00 98.50 72 ILE A N 1
ATOM 579 C CA . ILE A 1 72 ? 4.035 3.774 -6.821 1.00 98.50 72 ILE A CA 1
ATOM 580 C C . ILE A 1 72 ? 2.657 3.971 -6.184 1.00 98.50 72 ILE A C 1
ATOM 582 O O . ILE A 1 72 ? 2.332 3.278 -5.223 1.00 98.50 72 ILE A O 1
ATOM 586 N N . ASN A 1 73 ? 1.831 4.850 -6.754 1.00 98.50 73 ASN A N 1
ATOM 587 C CA . ASN A 1 73 ? 0.470 5.086 -6.282 1.00 98.50 73 ASN A CA 1
ATOM 588 C C . ASN A 1 73 ? -0.366 3.804 -6.345 1.00 98.50 73 ASN A C 1
ATOM 590 O O . ASN A 1 73 ? -0.993 3.450 -5.355 1.00 98.50 73 ASN A O 1
ATOM 594 N N . ALA A 1 74 ? -0.316 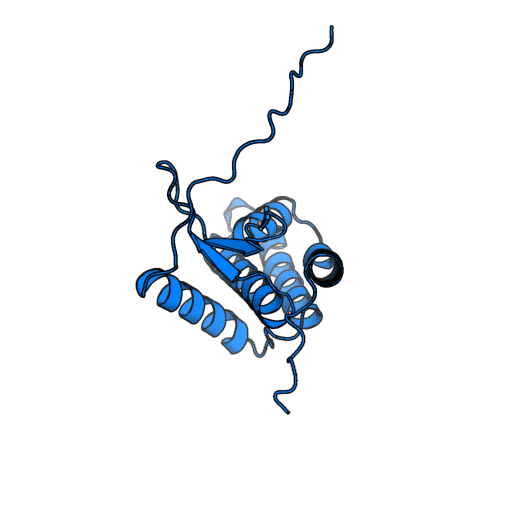3.076 -7.465 1.00 98.75 74 ALA A N 1
ATOM 595 C CA . ALA A 1 74 ? -1.072 1.838 -7.648 1.00 98.75 74 ALA A CA 1
ATOM 596 C C . ALA A 1 74 ? -0.695 0.761 -6.618 1.00 98.75 74 ALA A C 1
ATOM 598 O O . ALA A 1 74 ? -1.562 0.170 -5.979 1.00 98.75 74 ALA A O 1
ATOM 599 N N . LEU A 1 75 ? 0.604 0.564 -6.383 1.00 98.81 75 LEU A N 1
ATOM 600 C CA . LEU A 1 75 ? 1.102 -0.369 -5.369 1.00 98.81 75 LEU A CA 1
ATOM 601 C C . LEU A 1 75 ? 0.765 0.078 -3.942 1.00 98.81 75 LEU A C 1
ATOM 603 O O . LEU A 1 75 ? 0.425 -0.753 -3.104 1.00 98.81 75 LEU A O 1
ATOM 607 N N . GLY A 1 76 ? 0.840 1.380 -3.664 1.00 98.69 76 GLY A N 1
ATOM 608 C CA . GLY A 1 76 ? 0.432 1.946 -2.381 1.00 98.69 76 GLY A CA 1
ATOM 609 C C . GLY A 1 76 ? -1.052 1.726 -2.105 1.00 98.69 76 GLY A C 1
ATOM 610 O O . GLY A 1 76 ? -1.415 1.274 -1.022 1.00 98.69 76 GLY A O 1
ATOM 611 N N . VAL A 1 77 ? -1.905 1.977 -3.097 1.00 98.75 77 VAL A N 1
ATOM 612 C CA . VAL A 1 77 ? -3.347 1.727 -3.011 1.00 98.75 77 VAL A CA 1
ATOM 613 C C . VAL A 1 77 ? -3.636 0.244 -2.802 1.00 98.75 77 VAL A C 1
ATOM 615 O O . VAL A 1 77 ? -4.368 -0.086 -1.875 1.00 98.75 77 VAL A O 1
ATOM 618 N N . ALA A 1 78 ? -3.011 -0.654 -3.568 1.00 98.81 78 ALA A N 1
ATOM 619 C CA . ALA A 1 78 ? -3.184 -2.095 -3.381 1.00 98.81 78 ALA A CA 1
ATOM 620 C C . ALA A 1 78 ? -2.757 -2.561 -1.979 1.00 98.81 78 ALA A C 1
ATOM 622 O O . ALA A 1 78 ? -3.474 -3.323 -1.333 1.00 98.81 78 ALA A O 1
ATOM 623 N N . LEU A 1 79 ? -1.631 -2.060 -1.461 1.00 98.81 79 LEU A N 1
ATOM 624 C CA . LEU A 1 79 ? -1.205 -2.343 -0.090 1.00 98.81 79 LEU A CA 1
ATOM 625 C C . LEU A 1 79 ? -2.228 -1.837 0.940 1.00 98.81 79 LEU A C 1
ATOM 627 O O . LEU A 1 79 ? -2.591 -2.564 1.865 1.00 98.81 79 LEU A O 1
ATOM 631 N N . GLY A 1 80 ? -2.696 -0.597 0.796 1.00 98.44 80 GLY A N 1
ATOM 632 C CA . GLY A 1 80 ? -3.690 -0.021 1.700 1.00 98.44 80 GLY A CA 1
ATOM 633 C C . GLY A 1 80 ? -5.024 -0.767 1.662 1.00 98.44 80 GLY A C 1
ATOM 634 O O . GLY A 1 80 ? -5.596 -1.051 2.712 1.00 98.44 80 GLY A O 1
ATOM 635 N N . GLU A 1 81 ? -5.476 -1.164 0.477 1.00 98.56 81 GLU A N 1
ATOM 636 C CA . GLU A 1 81 ? -6.710 -1.923 0.293 1.00 98.56 81 GLU A CA 1
ATOM 637 C C . GLU A 1 81 ? -6.601 -3.324 0.902 1.00 98.56 81 GLU A C 1
ATOM 639 O O . GLU A 1 81 ? -7.493 -3.755 1.636 1.00 98.56 81 GLU A O 1
ATOM 644 N N . HIS A 1 82 ? -5.470 -4.010 0.702 1.00 98.44 82 HIS A N 1
ATOM 645 C CA . HIS A 1 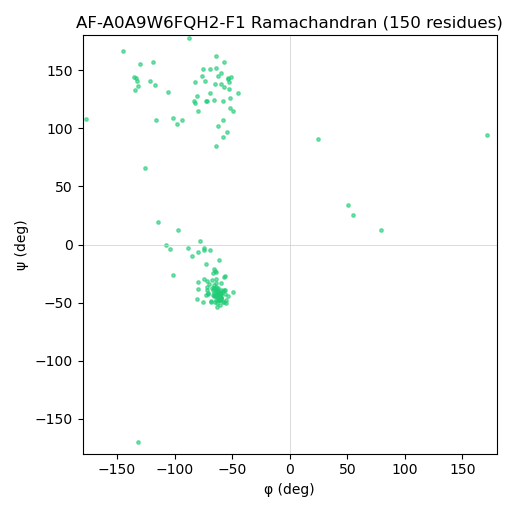82 ? -5.189 -5.276 1.376 1.00 98.44 82 HIS A CA 1
ATOM 646 C C . HIS A 1 82 ? -5.289 -5.137 2.903 1.00 98.44 82 HIS A C 1
ATOM 648 O O . HIS A 1 82 ? -5.942 -5.945 3.570 1.00 98.44 82 HIS A O 1
ATOM 654 N N . LEU A 1 83 ? -4.664 -4.093 3.461 1.00 97.81 83 LEU A N 1
ATOM 655 C CA . LEU A 1 83 ? -4.695 -3.797 4.892 1.00 97.81 83 LEU A CA 1
ATOM 656 C C . LEU A 1 83 ? -6.123 -3.539 5.384 1.00 97.81 83 LEU A C 1
ATOM 658 O O . LEU A 1 83 ? -6.527 -4.118 6.390 1.00 97.81 83 LEU A O 1
ATOM 662 N N . VAL A 1 84 ? -6.911 -2.723 4.683 1.00 97.06 84 VAL A N 1
ATOM 663 C CA . VAL A 1 84 ? -8.310 -2.442 5.049 1.00 97.06 84 VAL A CA 1
ATOM 664 C C . VAL A 1 84 ? -9.157 -3.718 5.030 1.00 97.06 84 VAL A C 1
ATOM 666 O O . VAL A 1 84 ? -9.929 -3.954 5.961 1.00 97.06 84 VAL A O 1
ATOM 669 N N . ARG A 1 85 ? -8.974 -4.593 4.033 1.00 96.19 85 ARG A N 1
ATOM 670 C CA . ARG A 1 85 ? -9.704 -5.869 3.931 1.00 96.19 85 ARG A CA 1
ATOM 671 C C . ARG A 1 85 ? -9.366 -6.844 5.056 1.00 96.19 85 ARG A C 1
ATOM 673 O O . ARG A 1 85 ? -10.232 -7.609 5.482 1.00 96.19 85 ARG A O 1
ATOM 680 N N . CYS A 1 86 ? -8.116 -6.859 5.522 1.00 95.56 86 CYS A N 1
ATOM 681 C CA . CYS A 1 86 ? -7.634 -7.887 6.445 1.00 95.56 86 CYS A CA 1
ATOM 682 C C . CYS A 1 86 ? -7.414 -7.425 7.895 1.00 95.56 86 CYS A C 1
ATOM 684 O O . CYS A 1 86 ? -7.044 -8.244 8.742 1.00 95.56 86 CYS A O 1
ATOM 686 N N . THR A 1 87 ? -7.666 -6.152 8.200 1.00 95.50 87 THR A N 1
ATOM 687 C CA . THR A 1 87 ? -7.483 -5.556 9.532 1.00 95.50 87 THR A CA 1
ATOM 688 C C . THR A 1 87 ? -8.719 -4.753 9.962 1.00 95.50 87 THR A C 1
ATOM 690 O O . THR A 1 87 ? -9.795 -4.854 9.378 1.00 95.50 87 THR A O 1
ATOM 693 N N . SER A 1 88 ? -8.606 -3.991 11.052 1.00 95.12 88 SER A N 1
ATOM 694 C CA . SER A 1 88 ? -9.597 -2.979 11.454 1.00 95.12 88 SER A CA 1
ATOM 695 C C . SER A 1 88 ? -9.230 -1.550 11.025 1.00 95.12 88 SER A C 1
ATOM 697 O O . SER A 1 88 ? -9.845 -0.603 11.518 1.00 95.12 88 SER A O 1
ATOM 699 N N . LEU A 1 89 ? -8.234 -1.395 10.146 1.00 96.12 89 LEU A N 1
ATOM 700 C CA . LEU A 1 89 ? -7.872 -0.119 9.534 1.00 96.12 89 LEU A CA 1
ATOM 701 C C . LEU A 1 89 ? -8.953 0.343 8.549 1.00 96.12 89 LEU A C 1
ATOM 703 O O . LEU A 1 89 ? -9.649 -0.464 7.939 1.00 96.12 89 LEU A O 1
ATOM 707 N N . GLU A 1 90 ? -9.076 1.655 8.387 1.00 96.31 90 GLU A N 1
ATOM 708 C CA . GLU A 1 90 ? -10.027 2.282 7.474 1.00 96.31 90 GLU A CA 1
ATOM 709 C C . GLU A 1 90 ? -9.334 3.407 6.698 1.00 96.31 90 GLU A C 1
ATOM 711 O O . GLU A 1 90 ? -8.497 4.121 7.258 1.00 96.31 90 GLU A O 1
ATOM 716 N N . TRP A 1 91 ? -9.693 3.585 5.425 1.00 97.56 91 TRP A N 1
ATOM 717 C CA . TRP A 1 91 ? -9.204 4.702 4.620 1.00 97.56 91 TRP A CA 1
ATOM 718 C C . TRP A 1 91 ? -9.689 6.049 5.165 1.00 97.56 91 TRP A C 1
ATOM 720 O O . TRP A 1 91 ? -10.859 6.197 5.526 1.00 97.56 91 TRP A O 1
ATOM 730 N N . ARG A 1 92 ? -8.798 7.039 5.193 1.00 96.19 92 ARG A N 1
ATOM 731 C CA . ARG A 1 92 ? -9.073 8.458 5.457 1.00 96.19 92 ARG A CA 1
ATOM 732 C C . ARG A 1 92 ? -8.142 9.319 4.605 1.00 96.19 92 ARG A C 1
ATOM 734 O O . ARG A 1 92 ? -7.152 8.822 4.072 1.00 96.19 92 ARG A O 1
ATOM 741 N N . ILE A 1 93 ? -8.443 10.609 4.515 1.00 94.12 93 ILE A N 1
ATOM 742 C CA . ILE A 1 93 ? -7.558 11.600 3.900 1.00 94.12 93 ILE A CA 1
ATOM 743 C C . ILE A 1 93 ? -7.117 12.626 4.944 1.00 94.12 93 ILE A C 1
ATOM 745 O O . ILE A 1 93 ? -7.918 13.053 5.781 1.00 94.12 93 ILE A O 1
ATOM 749 N N . THR A 1 94 ? -5.840 13.000 4.936 1.00 91.69 94 THR A N 1
ATOM 750 C CA . THR A 1 94 ? -5.345 14.116 5.751 1.00 91.69 94 THR A CA 1
ATOM 751 C C . THR A 1 94 ? -5.814 15.442 5.155 1.00 91.69 94 THR A C 1
ATOM 753 O O . THR A 1 94 ? -5.841 15.610 3.939 1.00 91.69 94 THR A O 1
ATOM 756 N N . THR A 1 95 ? -6.195 16.398 6.002 1.00 84.75 95 THR A N 1
ATOM 757 C CA . THR A 1 95 ? -6.702 17.708 5.549 1.00 84.75 95 THR A CA 1
ATOM 758 C C . THR A 1 95 ? -5.786 18.873 5.928 1.00 84.75 95 THR A C 1
ATOM 760 O O . THR A 1 95 ? -6.246 20.009 5.982 1.00 84.75 95 THR A O 1
ATOM 763 N N . ASP A 1 96 ? -4.513 18.607 6.239 1.00 77.56 96 ASP A N 1
ATOM 764 C CA . ASP A 1 96 ? -3.525 19.662 6.506 1.00 77.56 96 ASP A CA 1
ATOM 765 C C . ASP A 1 96 ? -3.062 20.333 5.193 1.00 77.56 96 ASP A C 1
ATOM 767 O O . ASP A 1 96 ? -2.949 19.691 4.145 1.00 77.56 96 ASP A O 1
ATOM 771 N N . GLU A 1 97 ? -2.805 21.640 5.255 1.00 55.09 97 GLU A N 1
ATOM 772 C CA . GLU A 1 97 ? -2.837 22.613 4.151 1.00 55.09 97 GLU A CA 1
ATOM 773 C C . GLU A 1 97 ? -1.725 22.462 3.099 1.00 55.09 97 GLU A C 1
ATOM 775 O O . GLU A 1 97 ? -1.739 23.158 2.083 1.00 55.09 97 GLU A O 1
ATOM 780 N N . TYR A 1 98 ? -0.767 21.550 3.279 1.00 63.03 98 TYR A N 1
ATOM 781 C CA . TYR A 1 98 ? 0.380 21.451 2.371 1.00 63.03 98 TYR A CA 1
ATOM 782 C C . TYR A 1 98 ? 0.300 20.321 1.348 1.00 63.03 98 TYR A C 1
ATOM 784 O O . TYR A 1 98 ? 0.922 20.460 0.293 1.00 63.03 98 TYR A O 1
ATOM 792 N N . ARG A 1 99 ? -0.432 19.231 1.629 1.00 75.31 99 ARG A N 1
ATOM 793 C CA . ARG A 1 99 ? -0.706 18.113 0.699 1.00 75.31 99 ARG A CA 1
ATOM 794 C C . ARG A 1 99 ? -1.643 17.094 1.364 1.00 75.31 99 ARG A C 1
ATOM 796 O O . ARG A 1 99 ? -1.183 16.355 2.235 1.00 75.31 99 ARG A O 1
ATOM 803 N N . PRO A 1 100 ? -2.912 17.016 0.936 1.00 85.44 100 PRO A N 1
ATOM 804 C CA . PRO A 1 100 ? -3.792 15.921 1.312 1.00 85.44 100 PRO A CA 1
ATOM 805 C C . PRO A 1 100 ? -3.184 14.576 0.918 1.00 85.44 100 PRO A C 1
ATOM 807 O O . PRO A 1 100 ? -2.660 14.416 -0.187 1.00 85.44 100 PRO A O 1
ATOM 810 N N . GLU A 1 101 ? -3.248 13.615 1.829 1.00 89.50 101 GLU A N 1
ATOM 811 C CA . GLU A 1 101 ? -2.649 12.298 1.665 1.00 89.50 101 GLU A CA 1
ATOM 812 C C . GLU A 1 101 ? -3.629 11.206 2.086 1.00 89.50 101 GLU A C 1
ATOM 814 O O . GLU A 1 101 ? -4.250 11.279 3.150 1.00 89.50 101 GLU A O 1
ATOM 819 N N . LEU A 1 102 ? -3.749 10.178 1.245 1.00 94.19 102 LEU A N 1
ATOM 820 C CA . LEU A 1 102 ? -4.513 8.977 1.555 1.00 94.19 102 LEU A CA 1
ATOM 821 C C . LEU A 1 102 ? -3.771 8.128 2.583 1.00 94.19 102 LEU A C 1
ATOM 823 O O . LEU A 1 102 ? -2.640 7.692 2.369 1.00 94.19 102 LEU A O 1
ATOM 827 N N . VAL A 1 103 ? -4.451 7.858 3.690 1.00 95.94 103 VAL A N 1
ATOM 828 C CA . VAL A 1 103 ? -3.921 7.092 4.813 1.00 95.94 103 VAL A CA 1
ATOM 829 C C . VAL A 1 103 ? -4.890 5.994 5.216 1.00 95.94 103 VAL A C 1
ATOM 831 O O . VAL A 1 103 ? -6.103 6.103 5.034 1.00 95.94 103 VAL A O 1
ATOM 834 N N . VAL A 1 104 ? -4.355 4.948 5.833 1.00 96.88 104 VAL A N 1
ATOM 835 C CA . VAL A 1 104 ? -5.148 3.955 6.557 1.00 96.88 104 VAL A CA 1
ATOM 836 C C . VAL A 1 104 ? -4.956 4.175 8.053 1.00 96.88 104 VAL A C 1
ATOM 838 O O . VAL A 1 104 ? -3.831 4.339 8.533 1.00 96.88 104 VAL A O 1
ATOM 841 N N . ILE A 1 105 ? -6.056 4.218 8.802 1.00 95.56 105 ILE A N 1
ATOM 842 C CA . ILE A 1 105 ? -6.045 4.505 10.237 1.00 95.56 105 ILE A CA 1
ATOM 843 C C . ILE A 1 105 ? -6.918 3.527 11.014 1.00 95.56 105 ILE A C 1
ATOM 845 O O . ILE A 1 105 ? -8.011 3.163 10.591 1.00 95.56 105 ILE A O 1
ATOM 849 N N . ASN A 1 106 ? -6.465 3.155 12.211 1.00 92.00 106 ASN A N 1
ATOM 850 C CA . ASN A 1 106 ? -7.337 2.590 13.230 1.00 92.00 106 ASN A CA 1
ATOM 851 C C . ASN A 1 106 ? -7.663 3.693 14.249 1.00 92.00 106 ASN A C 1
ATOM 853 O O . ASN A 1 106 ? -6.793 4.067 15.046 1.00 92.00 106 ASN A O 1
ATOM 857 N N . PRO A 1 107 ? -8.905 4.206 14.283 1.00 80.06 107 PRO A N 1
ATOM 858 C CA . PRO A 1 107 ? -9.266 5.320 15.157 1.00 80.06 107 PRO A CA 1
ATOM 859 C C . PRO A 1 107 ? -9.167 4.968 16.649 1.00 80.06 107 PRO A C 1
ATOM 861 O O . PRO A 1 107 ? -8.994 5.858 17.479 1.00 80.06 107 PRO A O 1
ATOM 864 N N . ARG A 1 108 ? -9.233 3.677 17.013 1.00 83.75 108 ARG A N 1
ATOM 865 C CA . ARG A 1 108 ? -9.118 3.219 18.407 1.00 83.75 108 ARG A CA 1
ATOM 866 C C . ARG A 1 108 ? -7.671 3.138 18.871 1.00 83.75 108 ARG A C 1
ATOM 868 O O . ARG A 1 108 ? -7.362 3.598 19.965 1.00 83.75 108 ARG A O 1
ATOM 875 N N . SER A 1 109 ? -6.795 2.545 18.058 1.00 81.50 109 SER A N 1
ATOM 876 C CA . SER A 1 109 ? -5.373 2.402 18.400 1.00 81.50 109 SER A CA 1
ATOM 877 C C . SER A 1 109 ? -4.549 3.644 18.045 1.00 81.50 109 SER A C 1
ATOM 879 O O . SER A 1 109 ? -3.392 3.736 18.447 1.00 81.50 109 SER A O 1
ATOM 881 N N . ARG A 1 110 ? -5.136 4.603 17.307 1.00 80.44 110 ARG A N 1
ATOM 882 C CA . ARG A 1 110 ? -4.468 5.790 16.743 1.00 80.44 110 ARG A CA 1
ATOM 883 C C . ARG A 1 110 ? -3.247 5.434 15.886 1.00 80.44 110 ARG A C 1
ATOM 885 O O . ARG A 1 110 ? -2.336 6.246 15.744 1.00 80.44 110 ARG A O 1
ATOM 892 N N . THR A 1 111 ? -3.231 4.225 15.325 1.00 86.00 111 THR A N 1
ATOM 893 C CA . THR A 1 111 ? -2.221 3.804 14.349 1.00 86.00 111 THR A CA 1
ATOM 894 C C . THR A 1 111 ? -2.612 4.356 12.992 1.00 86.00 111 THR A C 1
ATOM 896 O O . THR A 1 111 ? -3.747 4.154 12.574 1.00 86.00 111 THR A O 1
ATOM 899 N N . MET A 1 112 ? -1.687 5.045 12.333 1.00 92.31 112 MET A N 1
ATOM 900 C CA . MET A 1 112 ? -1.869 5.636 11.013 1.00 92.31 112 MET A CA 1
ATOM 901 C C . MET A 1 112 ? -0.675 5.258 10.144 1.00 92.31 112 MET A C 1
ATOM 903 O O . MET A 1 112 ? 0.467 5.326 10.601 1.00 92.31 112 MET A O 1
ATOM 907 N N . LEU A 1 113 ? -0.951 4.883 8.903 1.00 94.38 113 LEU A N 1
ATOM 908 C CA . LEU A 1 113 ? 0.043 4.584 7.885 1.00 94.38 113 LEU A CA 1
ATOM 909 C C . LEU A 1 113 ? -0.351 5.310 6.600 1.00 94.38 113 LEU A C 1
ATOM 911 O O . LEU A 1 113 ? -1.531 5.335 6.261 1.00 94.38 113 LEU A O 1
ATOM 915 N N . SER A 1 114 ? 0.628 5.853 5.877 1.00 95.94 114 SER A N 1
ATOM 916 C CA . SER A 1 114 ? 0.464 6.238 4.473 1.00 95.94 114 SER A CA 1
ATOM 917 C C . SER A 1 114 ? 1.033 5.124 3.587 1.00 95.94 114 SER A C 1
ATOM 919 O O . SER A 1 114 ? 2.258 4.980 3.498 1.00 95.94 114 SER A O 1
ATOM 921 N N . PRO A 1 115 ? 0.185 4.289 2.958 1.00 98.00 115 PRO A N 1
ATOM 922 C CA . PRO A 1 115 ? 0.659 3.188 2.126 1.00 98.00 115 PRO A CA 1
ATOM 923 C C . PRO A 1 115 ? 1.429 3.671 0.892 1.00 98.00 115 PRO A C 1
ATOM 925 O O . PRO A 1 115 ? 2.463 3.100 0.551 1.00 98.00 115 PRO A O 1
ATOM 928 N N . VAL A 1 116 ? 0.963 4.750 0.250 1.00 97.69 116 VAL A N 1
ATOM 929 C CA . VAL A 1 116 ? 1.611 5.332 -0.938 1.00 97.69 116 VAL A CA 1
ATOM 930 C C . VAL A 1 116 ? 2.994 5.863 -0.588 1.00 97.69 116 VAL A C 1
ATOM 932 O O . VAL A 1 116 ? 3.962 5.516 -1.261 1.00 97.69 116 VAL A O 1
ATOM 935 N N . GLN A 1 117 ? 3.118 6.620 0.502 1.00 96.12 117 GLN A N 1
ATOM 936 C CA . GLN A 1 117 ? 4.412 7.130 0.944 1.00 96.12 117 GLN A CA 1
ATOM 937 C C . GLN A 1 117 ? 5.353 6.006 1.384 1.00 96.12 117 GLN A C 1
ATOM 939 O O . GLN A 1 117 ? 6.549 6.064 1.102 1.00 96.12 117 GLN A O 1
ATOM 944 N N . LEU A 1 118 ? 4.841 4.959 2.042 1.00 97.94 118 LEU A N 1
ATOM 945 C CA . LEU A 1 118 ? 5.652 3.795 2.394 1.00 97.94 118 LEU A CA 1
ATOM 946 C C . LEU A 1 118 ? 6.233 3.131 1.137 1.00 97.94 118 LEU A C 1
ATOM 948 O O . LEU A 1 118 ? 7.428 2.831 1.098 1.00 97.94 118 LEU A O 1
ATOM 952 N N . VAL A 1 119 ? 5.415 2.921 0.103 1.00 98.56 119 VAL A N 1
ATOM 953 C CA . VAL A 1 119 ? 5.883 2.361 -1.172 1.00 98.56 119 VAL A CA 1
ATOM 954 C C . VAL A 1 119 ? 6.864 3.309 -1.857 1.00 98.56 119 VAL A C 1
ATOM 956 O O . VAL A 1 119 ? 7.907 2.850 -2.313 1.00 98.56 119 VAL A O 1
ATOM 959 N N . GLU A 1 120 ? 6.587 4.613 -1.889 1.00 97.94 120 GLU A N 1
ATOM 960 C CA . GLU A 1 120 ? 7.474 5.622 -2.477 1.00 97.94 120 GLU A CA 1
ATOM 961 C C . GLU A 1 120 ? 8.862 5.601 -1.826 1.00 97.94 120 GLU A C 1
ATOM 963 O O . GLU A 1 120 ? 9.875 5.497 -2.518 1.00 97.94 120 GLU A O 1
ATOM 968 N N . GLN A 1 121 ? 8.920 5.626 -0.493 1.00 97.94 121 GLN A N 1
ATOM 969 C CA . GLN A 1 121 ? 10.175 5.605 0.259 1.00 97.94 121 GLN A CA 1
ATOM 970 C C . GLN A 1 121 ? 10.993 4.343 -0.026 1.00 97.94 121 GLN A C 1
ATOM 972 O O . GLN A 1 121 ? 12.209 4.424 -0.205 1.00 97.94 121 GLN A O 1
ATOM 977 N N . ASN A 1 122 ? 10.349 3.173 -0.083 1.00 98.50 122 ASN A N 1
ATOM 978 C CA . ASN A 1 122 ? 11.040 1.919 -0.385 1.00 98.50 122 ASN A CA 1
ATOM 979 C C . ASN A 1 122 ? 11.459 1.832 -1.859 1.00 98.50 122 ASN A C 1
ATOM 981 O O . ASN A 1 122 ? 12.565 1.368 -2.143 1.00 98.50 122 ASN A O 1
ATOM 985 N N . TRP A 1 123 ? 10.634 2.342 -2.775 1.00 97.81 123 TRP A N 1
ATOM 986 C CA . TRP A 1 123 ? 10.934 2.397 -4.202 1.00 97.81 123 TRP A CA 1
ATOM 987 C C . TRP A 1 123 ? 12.150 3.279 -4.488 1.00 97.81 123 TRP A C 1
ATOM 989 O O . TRP A 1 123 ? 13.082 2.847 -5.165 1.00 97.81 123 TRP A O 1
ATOM 999 N N . LEU A 1 124 ? 12.167 4.506 -3.957 1.00 95.12 124 LEU A N 1
ATOM 1000 C CA . LEU A 1 124 ? 13.263 5.461 -4.150 1.00 95.12 124 LEU A CA 1
ATOM 1001 C C . LEU A 1 124 ? 14.556 5.013 -3.461 1.00 95.12 124 LEU A C 1
ATOM 1003 O O . LEU A 1 124 ? 15.643 5.293 -3.958 1.00 95.12 124 LEU A O 1
ATOM 1007 N N . ALA A 1 125 ? 14.445 4.284 -2.349 1.00 96.06 125 ALA A N 1
ATOM 1008 C CA . ALA A 1 125 ? 15.579 3.634 -1.697 1.00 96.06 125 ALA A CA 1
ATOM 1009 C C . ALA A 1 125 ? 16.019 2.328 -2.391 1.00 96.06 125 ALA A C 1
ATOM 1011 O O . ALA A 1 125 ? 16.906 1.645 -1.880 1.00 96.06 125 ALA A O 1
ATOM 1012 N N . GLU A 1 126 ? 15.386 1.959 -3.511 1.00 95.50 126 GLU A N 1
ATOM 1013 C CA . GLU A 1 126 ? 15.621 0.730 -4.279 1.00 95.50 126 GLU A CA 1
ATOM 1014 C C . GLU A 1 126 ? 15.594 -0.551 -3.413 1.00 95.50 126 GLU A C 1
ATOM 1016 O O . GLU A 1 126 ? 16.309 -1.526 -3.669 1.00 95.50 126 GLU A O 1
ATOM 1021 N N . LYS A 1 127 ? 14.745 -0.561 -2.377 1.00 97.50 127 LYS A N 1
ATOM 1022 C CA . LYS A 1 127 ? 14.605 -1.677 -1.434 1.00 97.50 127 LYS A CA 1
ATOM 1023 C C . LYS A 1 127 ? 13.827 -2.853 -2.039 1.00 97.50 127 LYS A C 1
ATOM 1025 O O . LYS A 1 127 ? 12.966 -2.637 -2.900 1.00 97.50 127 LYS A O 1
ATOM 1030 N N . PRO A 1 128 ? 14.100 -4.098 -1.591 1.00 97.25 128 PRO A N 1
ATOM 1031 C CA . PRO A 1 128 ? 13.309 -5.268 -1.974 1.00 97.25 128 PRO A CA 1
ATOM 1032 C C . PRO A 1 128 ? 11.866 -5.159 -1.464 1.00 97.25 128 PRO A C 1
ATOM 1034 O O . PRO A 1 128 ? 11.586 -4.389 -0.548 1.00 97.25 128 PRO A O 1
ATOM 1037 N N . GLY A 1 129 ? 10.952 -5.946 -2.038 1.00 97.50 129 GLY A N 1
ATOM 1038 C CA . GLY A 1 129 ? 9.522 -5.860 -1.731 1.00 97.50 129 GLY A CA 1
ATOM 1039 C C . GLY A 1 129 ? 9.106 -6.447 -0.379 1.00 97.50 129 GLY A C 1
ATOM 1040 O O . GLY A 1 129 ? 7.932 -6.365 -0.034 1.00 97.50 129 GLY A O 1
ATOM 1041 N N . THR A 1 130 ? 10.023 -7.035 0.400 1.00 98.12 130 THR A N 1
ATOM 1042 C CA . THR A 1 130 ? 9.694 -7.746 1.654 1.00 98.12 130 THR A CA 1
ATOM 1043 C C . THR A 1 130 ? 8.940 -6.881 2.666 1.00 98.12 130 THR A C 1
ATOM 1045 O O . THR A 1 130 ? 8.107 -7.401 3.405 1.00 98.12 130 THR A O 1
ATOM 1048 N N . PHE A 1 131 ? 9.126 -5.555 2.625 1.00 98.44 131 PHE A N 1
ATOM 1049 C CA . PHE A 1 131 ? 8.395 -4.611 3.475 1.00 98.44 131 PHE A CA 1
ATOM 1050 C C . PHE A 1 131 ? 6.866 -4.713 3.330 1.00 98.44 131 PHE A C 1
ATOM 1052 O O . PHE A 1 131 ? 6.155 -4.407 4.283 1.00 98.44 131 PHE A O 1
ATOM 1059 N N . ILE A 1 132 ? 6.353 -5.135 2.165 1.00 98.62 132 ILE A N 1
ATOM 1060 C CA . ILE A 1 132 ? 4.912 -5.291 1.904 1.00 98.62 132 ILE A CA 1
ATOM 1061 C C . ILE A 1 132 ? 4.328 -6.386 2.795 1.00 98.62 132 ILE A C 1
ATOM 1063 O O . ILE A 1 132 ? 3.332 -6.165 3.478 1.00 98.62 132 ILE A O 1
ATOM 1067 N N . THR A 1 133 ? 4.956 -7.559 2.833 1.00 98.38 133 THR A N 1
ATOM 1068 C CA . THR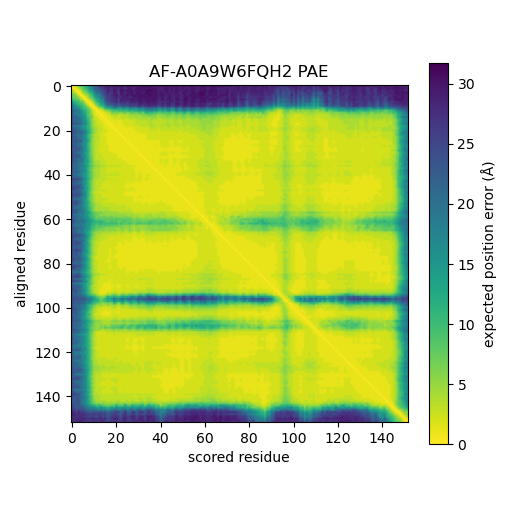 A 1 133 ? 4.488 -8.663 3.679 1.00 98.38 133 THR A CA 1
ATOM 1069 C C . THR A 1 133 ? 4.760 -8.380 5.155 1.00 98.38 133 THR A C 1
ATOM 1071 O O . THR A 1 133 ? 3.883 -8.597 5.986 1.00 98.38 133 THR A O 1
ATOM 1074 N N . GLU A 1 134 ? 5.916 -7.790 5.481 1.00 98.25 134 GLU A N 1
ATOM 1075 C CA . GLU A 1 134 ? 6.278 -7.419 6.858 1.00 98.25 134 GLU A CA 1
ATOM 1076 C C . GLU A 1 134 ? 5.275 -6.428 7.474 1.00 98.25 134 GLU A C 1
ATOM 1078 O O . GLU A 1 134 ? 4.820 -6.622 8.603 1.00 98.25 134 GLU A O 1
ATOM 1083 N N . VAL A 1 135 ? 4.883 -5.373 6.744 1.00 97.88 135 VAL A N 1
ATOM 1084 C CA . VAL A 1 135 ? 3.911 -4.399 7.265 1.00 97.88 135 VAL A CA 1
ATOM 1085 C C . VAL A 1 135 ? 2.524 -5.020 7.421 1.00 97.88 135 VAL A C 1
ATOM 1087 O O . VAL A 1 135 ? 1.848 -4.750 8.412 1.00 97.88 135 VAL A O 1
ATOM 1090 N N . VAL A 1 136 ? 2.109 -5.899 6.502 1.00 97.62 136 VAL A N 1
ATOM 1091 C CA . VAL A 1 136 ? 0.830 -6.617 6.606 1.00 97.62 136 VAL A CA 1
ATOM 1092 C C . VAL A 1 136 ? 0.797 -7.507 7.847 1.00 97.62 136 VAL A C 1
ATOM 1094 O O . VAL A 1 136 ? -0.192 -7.490 8.581 1.00 97.62 136 VAL A O 1
ATOM 1097 N N . GLU A 1 137 ? 1.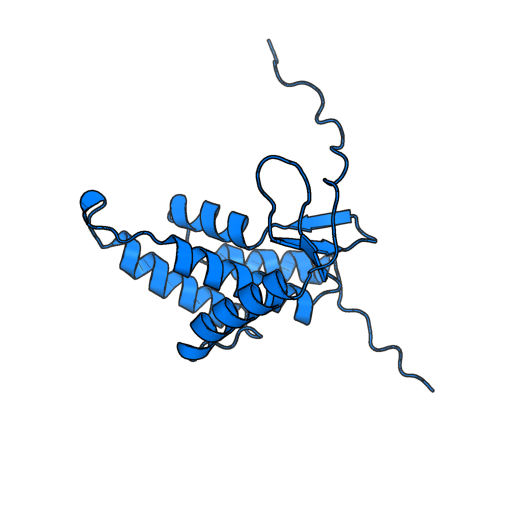867 -8.250 8.122 1.00 96.94 137 GLU A N 1
ATOM 1098 C CA . GLU A 1 137 ? 1.978 -9.090 9.319 1.00 96.94 137 GLU A CA 1
ATOM 1099 C C . GLU A 1 137 ? 1.903 -8.260 10.608 1.00 96.94 137 GLU A C 1
ATOM 1101 O O . GLU A 1 137 ? 1.115 -8.571 11.510 1.00 96.94 137 GLU A O 1
ATOM 1106 N N . VAL A 1 138 ? 2.669 -7.166 10.675 1.00 95.94 138 VAL A N 1
ATOM 1107 C CA . VAL A 1 138 ? 2.688 -6.256 11.829 1.00 95.94 138 VAL A CA 1
ATOM 1108 C C . VAL A 1 138 ? 1.312 -5.637 12.071 1.00 95.94 138 VAL A C 1
ATOM 1110 O O . VAL A 1 138 ? 0.818 -5.636 13.205 1.00 95.94 138 VAL A O 1
ATOM 1113 N N . GLU A 1 139 ? 0.663 -5.130 11.024 1.00 95.69 139 GLU A N 1
ATOM 1114 C CA . GLU A 1 139 ? -0.620 -4.446 11.156 1.00 95.69 139 GLU A CA 1
ATOM 1115 C C . GLU A 1 139 ? -1.781 -5.414 11.406 1.00 95.69 139 GLU A C 1
ATOM 1117 O O . GLU A 1 139 ? -2.701 -5.055 12.142 1.00 95.69 139 GLU A O 1
ATOM 1122 N N . ARG A 1 140 ? -1.723 -6.658 10.911 1.00 94.19 140 ARG A N 1
ATOM 1123 C CA . ARG A 1 140 ? -2.675 -7.720 11.287 1.00 94.19 140 ARG A CA 1
ATOM 1124 C C . ARG A 1 140 ? -2.588 -8.077 12.766 1.00 94.19 140 ARG A C 1
ATOM 1126 O O . ARG A 1 140 ? -3.625 -8.211 13.415 1.00 94.19 140 ARG A O 1
ATOM 1133 N N . ALA A 1 141 ? -1.376 -8.206 13.305 1.00 93.31 141 ALA A N 1
ATOM 1134 C CA . ALA A 1 141 ? -1.173 -8.489 14.725 1.00 93.31 141 ALA A CA 1
ATOM 1135 C C . ALA A 1 141 ? -1.642 -7.323 15.614 1.00 93.31 141 ALA A C 1
ATOM 1137 O O . ALA A 1 141 ? -2.219 -7.537 16.681 1.00 93.31 141 ALA A O 1
ATOM 1138 N N . ARG A 1 142 ? -1.421 -6.081 15.165 1.00 92.38 142 ARG A N 1
ATOM 1139 C CA . ARG A 1 142 ? -1.775 -4.859 15.901 1.00 92.38 142 ARG A CA 1
ATOM 1140 C C . ARG A 1 142 ? -3.257 -4.490 15.801 1.00 92.38 142 ARG A C 1
ATOM 1142 O O . ARG A 1 142 ? -3.834 -4.004 16.774 1.00 92.38 142 ARG A O 1
ATOM 1149 N N . ASN A 1 143 ? -3.865 -4.679 14.635 1.00 92.50 143 ASN A N 1
ATOM 1150 C CA . ASN A 1 143 ? -5.219 -4.235 14.311 1.00 92.50 143 ASN A CA 1
ATOM 1151 C C . ASN A 1 143 ? -6.047 -5.422 13.806 1.00 92.50 143 ASN A C 1
ATOM 1153 O O . ASN A 1 143 ? -6.463 -5.424 12.646 1.00 92.50 143 ASN A O 1
ATOM 1157 N N . PRO A 1 144 ? -6.331 -6.430 14.650 1.00 89.56 144 PRO A N 1
ATOM 1158 C CA . PRO A 1 144 ? -7.068 -7.607 14.214 1.00 89.56 144 PRO A CA 1
ATOM 1159 C C . PRO A 1 144 ? -8.391 -7.204 13.555 1.00 89.56 144 PRO A C 1
ATOM 1161 O O . PRO A 1 144 ? -9.045 -6.239 13.980 1.00 89.56 144 PRO A O 1
ATOM 1164 N N . ALA A 1 145 ? -8.768 -7.929 12.499 1.00 86.12 145 ALA A N 1
ATOM 1165 C CA . ALA A 1 145 ? -10.029 -7.716 11.805 1.00 86.12 145 ALA A CA 1
ATOM 1166 C C . ALA A 1 145 ? -11.189 -7.712 12.809 1.00 86.12 145 ALA A C 1
ATOM 1168 O O . ALA A 1 145 ? -11.183 -8.453 13.799 1.00 86.12 145 ALA A O 1
ATOM 1169 N N . LYS A 1 146 ? -12.199 -6.869 12.564 1.00 76.19 146 LYS A N 1
ATOM 1170 C CA . LYS A 1 146 ? -13.409 -6.843 13.393 1.00 76.19 146 LYS A CA 1
ATOM 1171 C C . LYS A 1 146 ? -14.011 -8.250 13.341 1.00 76.19 146 LYS A C 1
ATOM 1173 O O . LYS A 1 146 ? -14.533 -8.654 12.306 1.00 76.19 146 LYS A O 1
ATOM 1178 N N . GLY A 1 147 ? -13.905 -9.010 14.435 1.00 63.19 147 GLY A N 1
ATOM 1179 C CA . GLY A 1 147 ? -14.507 -10.337 14.510 1.00 63.19 147 GLY A CA 1
ATOM 1180 C C . GLY A 1 147 ? -15.971 -10.216 14.106 1.00 63.19 147 GLY A C 1
ATOM 1181 O O . GLY A 1 147 ? -16.677 -9.363 14.653 1.00 63.19 147 GLY A O 1
ATOM 1182 N N . ARG A 1 148 ? -16.416 -11.014 13.124 1.00 51.47 148 ARG A N 1
ATOM 1183 C CA . ARG A 1 148 ? -17.841 -11.159 12.810 1.00 51.47 148 ARG A CA 1
ATOM 1184 C C . ARG A 1 148 ? -18.510 -11.570 14.115 1.00 51.47 148 ARG A C 1
ATOM 1186 O O . ARG A 1 148 ? -18.455 -12.736 14.493 1.00 51.47 148 ARG A O 1
ATOM 1193 N N . ARG A 1 149 ? -19.088 -10.615 14.848 1.00 48.69 149 ARG A N 1
ATOM 1194 C CA . ARG A 1 149 ? -20.002 -10.938 15.938 1.00 48.69 149 ARG A CA 1
ATOM 1195 C C . ARG A 1 149 ? -21.147 -11.663 15.257 1.00 48.69 149 ARG A C 1
ATOM 1197 O O . ARG A 1 149 ? -21.948 -11.025 14.578 1.00 48.69 149 ARG A O 1
ATOM 1204 N N . GLY A 1 150 ? -21.147 -12.990 15.368 1.00 42.81 150 GLY A N 1
ATOM 1205 C CA . GLY A 1 150 ? -22.300 -13.808 15.045 1.00 42.81 150 GLY A CA 1
ATOM 1206 C C . GLY A 1 150 ? -23.483 -13.179 15.756 1.00 42.81 150 GLY A C 1
ATOM 1207 O O . GLY A 1 150 ? -23.476 -13.034 16.979 1.00 42.81 150 GLY A O 1
ATOM 1208 N N . ARG A 1 151 ? -24.430 -12.678 14.971 1.00 38.31 151 ARG A N 1
ATOM 1209 C CA . ARG A 1 151 ? -25.725 -12.290 15.499 1.00 38.31 151 ARG A CA 1
ATOM 1210 C C . ARG A 1 151 ? -26.434 -13.616 15.815 1.00 38.31 151 ARG A C 1
ATOM 1212 O O . ARG A 1 151 ? -26.447 -14.457 14.914 1.00 38.31 151 ARG A O 1
ATOM 1219 N N . PRO A 1 152 ? -26.882 -13.843 17.062 1.00 52.28 152 PRO A N 1
ATOM 1220 C CA . PRO A 1 152 ? -27.673 -15.023 17.397 1.00 52.28 152 PRO A CA 1
ATOM 1221 C C . PRO A 1 152 ? -28.977 -15.057 16.596 1.00 52.28 152 PRO A C 1
ATOM 1223 O O . PRO A 1 152 ? -2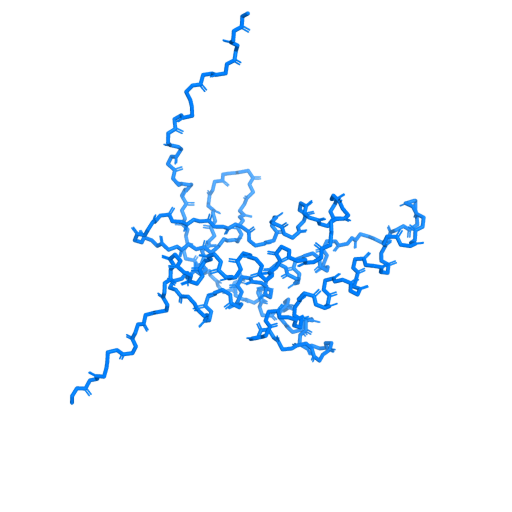9.443 -13.965 16.181 1.00 52.28 152 PRO A O 1
#

Nearest PDB structures (foldseek):
  3vr6-assembly1_G  TM=1.947E-01  e=5.178E+00  Enterococcus hirae

Radius of gyration: 16.96 Å; Cα contacts (8 Å, |Δi|>4): 184; chains: 1; bounding box: 54×38×42 Å

pLDDT: mean 88.92, std 16.91, range [33.16, 98.81]

Solvent-accessible surface area (backbone atoms only — not comparable to full-atom values): 8742 Å² total; per-residue (Å²): 134,89,87,78,75,81,82,66,82,72,73,79,73,55,72,40,78,71,52,69,70,58,49,54,54,46,50,58,26,41,52,61,42,44,73,71,73,38,51,50,89,34,52,69,44,50,23,51,51,48,42,52,54,52,55,56,52,69,74,41,58,80,96,73,46,71,86,56,60,71,60,33,45,20,53,7,46,32,52,41,51,32,44,37,76,59,18,51,35,39,75,33,29,37,67,52,96,87,67,68,43,67,27,38,33,24,86,87,80,68,48,71,45,44,36,34,60,53,40,41,56,36,55,78,66,70,53,75,38,64,63,52,47,52,50,49,54,54,45,35,73,72,31,54,45,76,72,82,74,78,76,132

Secondary structur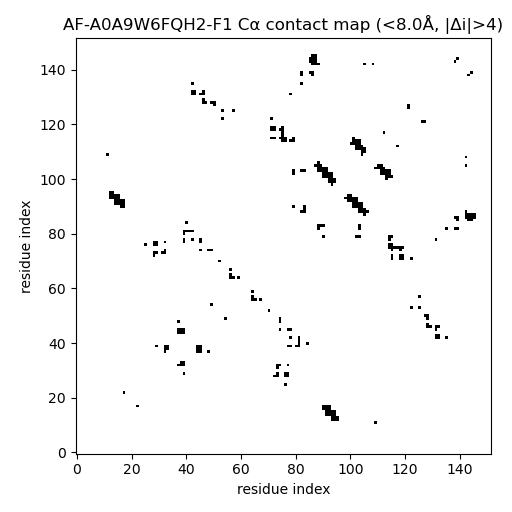e (DSSP, 8-state):
---------PPPPPEE---HHHHHHHHHHHHHHHTTT--TT-HHHHHHHHHHHHHHHHTS-GGGPPP-HHHHHHHHHHHHHHHHHHBS-EEEEE--TT---EEEEETTTTEEE-HHHHHHHHHHTT--THHHHHHHHHHHHHSB--------